Protein AF-A0AA38M694-F1 (afdb_monomer_lite)

Secondary structure (DSSP, 8-state):
------------------------------SS-TT---HHHHHHHHHHHHHHHS--EEEE-SS-TT-EEEE-TT-HHHHHHHHHHHHT-SSTTSPPHHHHHHHHTTT--HHHHHHHHHHHHHHHHHHHHTSHHHHHHHHHHHHHHHH-

Organism: NCBI:txid2755281

Structure (mmCIF, N/CA/C/O backbone):
data_AF-A0AA38M694-F1
#
_entry.id   AF-A0AA38M694-F1
#
loop_
_atom_site.group_PDB
_atom_site.id
_atom_site.type_symbol
_atom_site.label_atom_id
_atom_site.label_alt_id
_atom_site.label_comp_id
_atom_site.label_asym_id
_atom_site.label_entity_id
_atom_site.label_seq_id
_atom_site.pdbx_PDB_ins_code
_atom_site.Cartn_x
_atom_site.Cartn_y
_atom_site.Cartn_z
_atom_site.occupancy
_atom_site.B_iso_or_equiv
_atom_site.auth_seq_id
_atom_site.auth_comp_id
_atom_site.auth_asym_id
_atom_site.auth_atom_id
_atom_site.pdbx_PDB_model_num
ATOM 1 N N . MET A 1 1 ? -21.369 65.130 -43.248 1.00 41.84 1 MET A N 1
ATOM 2 C CA . MET A 1 1 ? -20.571 64.195 -42.427 1.00 41.84 1 MET A CA 1
ATOM 3 C C . MET A 1 1 ? -21.330 62.884 -42.372 1.00 41.84 1 MET A C 1
ATOM 5 O O . MET A 1 1 ? -22.311 62.779 -41.653 1.00 41.84 1 MET A O 1
ATOM 9 N N . GLN A 1 2 ? -20.953 61.959 -43.249 1.00 38.00 2 GLN A N 1
ATOM 10 C CA . GLN A 1 2 ? -21.611 60.676 -43.481 1.00 38.00 2 GLN A CA 1
ATOM 11 C C . GLN A 1 2 ? -20.499 59.631 -43.529 1.00 38.00 2 GLN A C 1
ATOM 13 O O . GLN A 1 2 ? -19.560 59.759 -44.312 1.00 38.00 2 GLN A O 1
ATOM 18 N N . ASN A 1 3 ? -20.589 58.663 -42.622 1.00 41.62 3 ASN A N 1
ATOM 19 C CA . ASN A 1 3 ? -19.701 57.517 -42.508 1.00 41.62 3 ASN A CA 1
ATOM 20 C C . ASN A 1 3 ? -19.858 56.608 -43.724 1.00 41.62 3 ASN A C 1
ATOM 22 O O . ASN A 1 3 ? -20.967 56.151 -43.962 1.00 41.62 3 ASN A O 1
ATOM 26 N N . PHE A 1 4 ? -18.762 56.266 -44.397 1.00 40.56 4 PHE A N 1
ATOM 27 C CA . PHE A 1 4 ? -18.625 54.986 -45.094 1.00 40.56 4 PHE A CA 1
ATOM 28 C C . PHE A 1 4 ? -17.153 54.572 -45.045 1.00 40.56 4 PHE A C 1
ATOM 30 O O . PHE A 1 4 ? -16.336 54.966 -45.873 1.00 40.56 4 PHE A O 1
ATOM 37 N N . TYR A 1 5 ? -16.817 53.812 -44.004 1.00 44.16 5 TYR A N 1
ATOM 38 C CA . TYR A 1 5 ? -15.544 53.121 -43.895 1.00 44.16 5 TYR A CA 1
ATOM 39 C C . TYR A 1 5 ? -15.524 51.974 -44.908 1.00 44.16 5 TYR A C 1
ATOM 41 O O . TYR A 1 5 ? -16.243 50.987 -44.768 1.00 44.16 5 TYR A O 1
ATOM 49 N N . LEU A 1 6 ? -14.679 52.125 -45.926 1.00 45.94 6 LEU A N 1
ATOM 50 C CA . LEU A 1 6 ? -14.097 51.015 -46.665 1.00 45.94 6 LEU A CA 1
ATOM 51 C C . LEU A 1 6 ? -13.165 50.260 -45.714 1.00 45.94 6 LEU A C 1
ATOM 53 O O . LEU A 1 6 ? -12.100 50.770 -45.378 1.00 45.94 6 LEU A O 1
ATOM 57 N N . VAL A 1 7 ? -13.527 49.040 -45.329 1.00 46.62 7 VAL A N 1
ATOM 58 C CA . VAL A 1 7 ? -12.548 48.013 -44.956 1.00 46.62 7 VAL A CA 1
ATOM 59 C C . VAL A 1 7 ?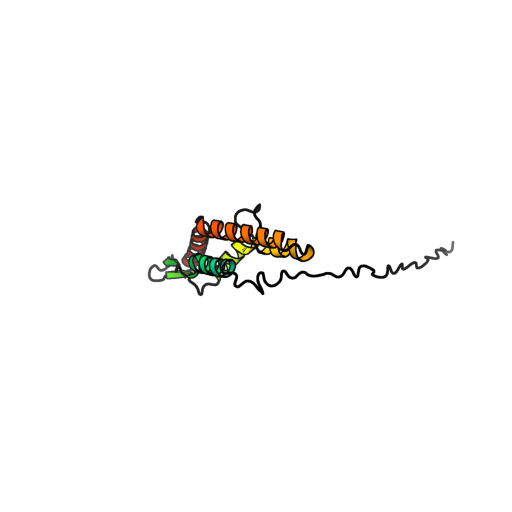 -13.052 46.683 -45.508 1.00 46.62 7 VAL A C 1
ATOM 61 O O . VAL A 1 7 ? -13.862 45.998 -44.889 1.00 46.62 7 VAL A O 1
ATOM 64 N N . SER A 1 8 ? -12.580 46.330 -46.707 1.00 45.19 8 SER A N 1
ATOM 65 C CA . SER A 1 8 ? -12.590 44.947 -47.188 1.00 45.19 8 SER A CA 1
ATOM 66 C C . SER A 1 8 ? -11.688 44.125 -46.275 1.00 45.19 8 SER A C 1
ATOM 68 O O . SER A 1 8 ? -10.468 44.128 -46.436 1.00 45.19 8 SER A O 1
ATOM 70 N N . LEU A 1 9 ? -12.283 43.432 -45.308 1.00 41.06 9 LEU A N 1
ATOM 71 C CA . LEU A 1 9 ? -11.592 42.402 -44.548 1.00 41.06 9 LEU A CA 1
ATOM 72 C C . LEU A 1 9 ? -11.599 41.123 -45.395 1.00 41.06 9 LEU A C 1
ATOM 74 O O . LEU A 1 9 ? -12.611 40.433 -45.506 1.00 41.06 9 LEU A O 1
ATOM 78 N N . PHE A 1 10 ? -10.474 40.848 -46.052 1.00 42.69 10 PHE A N 1
ATOM 79 C CA . PHE A 1 10 ? -10.231 39.583 -46.735 1.00 42.69 10 PHE A CA 1
ATOM 80 C C . PHE A 1 10 ? -10.359 38.428 -45.731 1.00 42.69 10 PHE A C 1
ATOM 82 O O . PHE A 1 10 ? -9.586 38.330 -44.779 1.00 42.69 10 PHE A O 1
ATOM 89 N N . CYS A 1 11 ? -11.329 37.543 -45.965 1.00 41.34 11 CYS A N 1
ATOM 90 C CA . CYS A 1 11 ? -11.387 36.223 -45.349 1.00 41.34 11 CYS A CA 1
ATOM 91 C C . CYS A 1 11 ? -10.198 35.391 -45.842 1.00 41.34 11 CYS A C 1
ATOM 93 O O . CYS A 1 11 ? -10.263 34.778 -46.904 1.00 41.34 11 CYS A O 1
ATOM 95 N N . LEU A 1 12 ? -9.122 35.355 -45.062 1.00 38.47 12 LEU A N 1
ATOM 96 C CA . LEU A 1 12 ? -8.130 34.287 -45.128 1.00 38.47 12 LEU A CA 1
ATOM 97 C C . LEU A 1 12 ? -8.364 33.373 -43.929 1.00 38.47 12 LEU A C 1
ATOM 99 O O . LEU A 1 12 ? -7.678 33.447 -42.914 1.00 38.47 12 LEU A O 1
ATOM 103 N N . ILE A 1 13 ? -9.377 32.516 -44.050 1.00 41.53 13 ILE A N 1
ATOM 104 C CA . ILE A 1 13 ? -9.428 31.296 -43.251 1.00 41.53 13 ILE A CA 1
ATOM 105 C C . ILE A 1 13 ? -8.369 30.383 -43.865 1.00 41.53 13 ILE A C 1
ATOM 107 O O . ILE A 1 13 ? -8.633 29.646 -44.813 1.00 41.53 13 ILE A O 1
ATOM 111 N N . SER A 1 14 ? -7.141 30.480 -43.361 1.00 41.66 14 SER A N 1
ATOM 112 C CA . SER A 1 14 ? -6.154 29.426 -43.552 1.00 41.66 14 SER A CA 1
ATOM 113 C C . SER A 1 14 ? -6.654 28.214 -42.777 1.00 41.66 14 SER A C 1
ATOM 115 O O . SER A 1 14 ? -6.426 28.087 -41.577 1.00 41.66 14 SER A O 1
ATOM 117 N N . VAL A 1 15 ? -7.385 27.338 -43.466 1.00 41.47 15 VAL A N 1
ATOM 118 C CA . VAL A 1 15 ? -7.561 25.956 -43.033 1.00 41.47 15 VAL A CA 1
ATOM 119 C C . VAL A 1 15 ? -6.189 25.314 -43.185 1.00 41.47 15 VAL A C 1
ATOM 121 O O . VAL A 1 15 ? -5.820 24.835 -44.256 1.00 41.47 15 VAL A O 1
ATOM 124 N N . SER A 1 16 ? -5.394 25.382 -42.122 1.00 42.53 16 SER A N 1
ATOM 125 C CA . SER A 1 16 ? -4.236 24.516 -41.964 1.00 42.53 16 SER A CA 1
ATOM 126 C C . SER A 1 16 ? -4.786 23.104 -41.829 1.00 42.53 16 SER A C 1
ATOM 128 O O . SER A 1 16 ? -5.192 22.687 -40.750 1.00 42.53 16 SER A O 1
ATOM 130 N N . PHE A 1 17 ? -4.900 22.427 -42.968 1.00 39.88 17 PHE A N 1
ATOM 131 C CA . PHE A 1 17 ? -5.290 21.034 -43.056 1.00 39.88 17 PHE A CA 1
ATOM 132 C C . PHE A 1 17 ? -4.326 20.210 -42.198 1.00 39.88 17 PHE A C 1
ATOM 134 O O . PHE A 1 17 ? -3.108 20.263 -42.392 1.00 39.88 17 PHE A O 1
ATOM 141 N N . ASP A 1 18 ? -4.904 19.494 -41.237 1.00 46.69 18 ASP A N 1
ATOM 142 C CA . ASP A 1 18 ? -4.275 18.502 -40.379 1.00 46.69 18 ASP A CA 1
ATOM 143 C C . ASP A 1 18 ? -3.338 17.581 -41.170 1.00 46.69 18 ASP A C 1
ATOM 145 O O . ASP A 1 18 ? -3.758 16.683 -41.897 1.00 46.69 18 ASP A O 1
ATOM 149 N N . LEU A 1 19 ? -2.036 17.793 -40.994 1.00 42.31 19 LEU A N 1
ATOM 150 C CA . LEU A 1 19 ? -0.980 16.860 -41.384 1.00 42.31 19 LEU A CA 1
ATOM 151 C C . LEU A 1 19 ? -0.079 16.572 -40.184 1.00 42.31 19 LEU A C 1
ATOM 153 O O . LEU A 1 19 ? 1.146 16.647 -40.250 1.00 42.31 19 LEU A O 1
ATOM 157 N N . ARG A 1 20 ? -0.702 16.201 -39.066 1.00 43.53 20 ARG A N 1
ATOM 158 C CA . ARG A 1 20 ? -0.064 15.319 -38.087 1.00 43.53 20 ARG A CA 1
ATOM 159 C C . ARG A 1 20 ? -0.951 14.113 -37.821 1.00 43.53 20 ARG A C 1
ATOM 161 O O . ARG A 1 20 ? -1.216 13.750 -36.687 1.00 43.53 20 ARG A O 1
ATOM 168 N N . GLY A 1 21 ? -1.271 13.413 -38.907 1.00 38.88 21 GLY A N 1
ATOM 169 C CA . GLY A 1 21 ? -1.236 11.953 -38.901 1.00 38.88 21 GLY A CA 1
ATOM 170 C C . GLY A 1 21 ? 0.200 11.464 -38.683 1.00 38.88 21 GLY A C 1
ATOM 171 O O . GLY A 1 21 ? 0.773 10.797 -39.538 1.00 38.88 21 GLY A O 1
ATOM 172 N N . VAL A 1 22 ? 0.811 11.840 -37.557 1.00 41.09 22 VAL A N 1
ATOM 173 C CA . VAL A 1 22 ? 1.850 11.005 -36.971 1.00 41.09 22 VAL A CA 1
ATOM 174 C C . VAL A 1 22 ? 1.041 9.897 -36.341 1.00 41.09 22 VAL A C 1
ATOM 176 O O . VAL A 1 22 ? 0.233 10.168 -35.457 1.00 41.09 22 VAL A O 1
ATOM 179 N N . PHE A 1 23 ? 1.175 8.687 -36.875 1.00 45.06 23 PHE A N 1
ATOM 180 C CA . PHE A 1 23 ? 0.755 7.481 -36.187 1.00 45.06 23 PHE A CA 1
ATOM 181 C C . PHE A 1 23 ? 1.143 7.647 -34.716 1.00 45.06 23 PHE A C 1
ATOM 183 O O . PHE A 1 23 ? 2.326 7.578 -34.384 1.00 45.06 23 PHE A O 1
ATOM 190 N N . SER A 1 24 ? 0.166 7.919 -33.850 1.00 42.88 24 SER A N 1
ATOM 1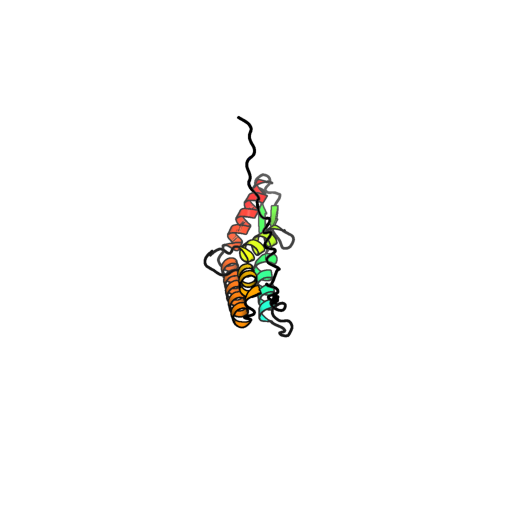91 C CA . SER A 1 24 ? 0.300 7.613 -32.438 1.00 42.88 24 SER 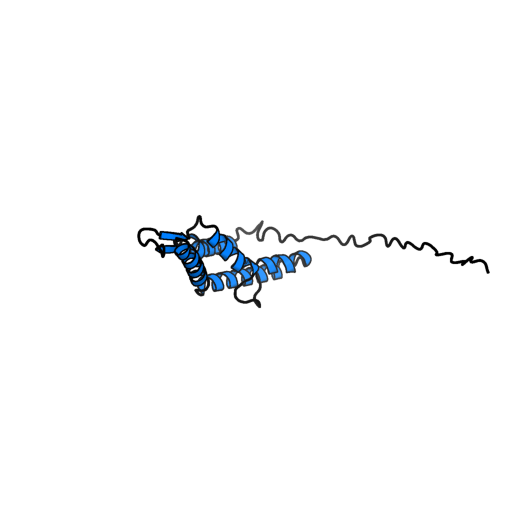A CA 1
ATOM 192 C C . SER A 1 24 ? 0.361 6.098 -32.436 1.00 42.88 24 SER A C 1
ATOM 194 O O . SER A 1 24 ? -0.650 5.402 -32.435 1.00 42.88 24 SER A O 1
ATOM 196 N N . ARG A 1 25 ? 1.573 5.575 -32.619 1.00 46.47 25 ARG A N 1
ATOM 197 C CA . ARG A 1 25 ? 1.896 4.234 -32.189 1.00 46.47 25 ARG A CA 1
ATOM 198 C C . ARG A 1 25 ? 1.772 4.358 -30.676 1.00 46.47 25 ARG A C 1
ATOM 200 O O . ARG A 1 25 ? 2.729 4.761 -30.029 1.00 46.47 25 ARG A O 1
ATOM 207 N N . SER A 1 26 ? 0.562 4.170 -30.141 1.00 46.09 26 SER A N 1
ATOM 208 C CA . SER A 1 26 ? 0.455 3.835 -28.735 1.00 46.09 26 SER A CA 1
ATOM 209 C C . SER A 1 26 ? 1.122 2.481 -28.654 1.00 46.09 26 SER A C 1
ATOM 211 O O . SER A 1 26 ? 0.599 1.465 -29.109 1.00 46.09 26 SER A O 1
ATOM 213 N N . CYS A 1 27 ? 2.359 2.505 -28.190 1.00 54.53 27 CYS A N 1
ATOM 214 C CA . CYS A 1 27 ? 2.905 1.342 -27.550 1.00 54.53 27 CYS A CA 1
ATOM 215 C C . CYS A 1 27 ? 2.172 1.340 -26.218 1.00 54.53 27 CYS A C 1
ATOM 217 O O . CYS A 1 27 ? 2.637 1.931 -25.248 1.00 54.53 27 CYS A O 1
ATOM 219 N N . ASP A 1 28 ? 0.946 0.799 -26.213 1.00 51.81 28 ASP A N 1
ATOM 220 C CA . ASP A 1 28 ? 0.453 0.245 -24.964 1.00 51.81 28 ASP A CA 1
ATOM 221 C C . ASP A 1 28 ? 1.573 -0.713 -24.575 1.00 51.81 28 ASP A C 1
ATOM 223 O O . ASP A 1 28 ? 1.923 -1.551 -25.409 1.00 51.81 28 ASP A O 1
ATOM 227 N N . PRO A 1 29 ? 2.283 -0.475 -23.461 1.00 50.94 29 PRO A N 1
ATOM 228 C CA . PRO A 1 29 ? 3.304 -1.417 -23.055 1.00 50.94 29 PRO A CA 1
ATOM 229 C C . PRO A 1 29 ? 2.585 -2.755 -22.973 1.00 50.94 29 PRO A C 1
ATOM 231 O O . PRO A 1 29 ? 1.676 -2.877 -22.152 1.00 50.94 29 PRO A O 1
ATOM 234 N N . ASP A 1 30 ? 2.890 -3.656 -23.917 1.00 50.72 30 ASP A N 1
ATOM 235 C CA . ASP A 1 30 ? 2.228 -4.950 -24.052 1.00 50.72 30 ASP A CA 1
ATOM 236 C C . ASP A 1 30 ? 2.176 -5.535 -22.652 1.00 50.72 30 ASP A C 1
ATOM 238 O O . ASP A 1 30 ? 3.243 -5.740 -22.084 1.00 50.72 30 ASP A O 1
ATOM 242 N N . ASP A 1 31 ? 0.964 -5.655 -22.099 1.00 48.12 31 ASP A N 1
ATOM 243 C CA . ASP A 1 31 ? 0.620 -5.974 -20.708 1.00 48.12 31 ASP A CA 1
ATOM 244 C C . ASP A 1 31 ? 1.757 -6.736 -20.012 1.00 48.12 31 ASP A C 1
ATOM 246 O O . ASP A 1 31 ? 1.804 -7.946 -20.179 1.00 48.12 31 ASP A O 1
ATOM 250 N N . GLU A 1 32 ? 2.691 -6.009 -19.358 1.00 47.97 32 GLU A N 1
ATOM 251 C CA . GLU A 1 32 ? 4.186 -6.106 -19.382 1.00 47.97 32 GLU A CA 1
ATOM 252 C C . GLU A 1 32 ? 4.948 -7.381 -19.851 1.00 47.97 32 GLU A C 1
ATOM 254 O O . GLU A 1 32 ? 6.173 -7.338 -19.966 1.00 47.97 32 GLU A O 1
ATOM 259 N N . PHE A 1 33 ? 4.319 -8.522 -20.111 1.00 53.12 33 PHE A N 1
ATOM 260 C CA . PHE A 1 33 ? 4.902 -9.848 -20.190 1.00 53.12 33 PHE A CA 1
ATOM 261 C C . PHE A 1 33 ? 4.027 -10.858 -20.970 1.00 53.12 33 PHE A C 1
ATOM 263 O O . PHE A 1 33 ? 4.013 -12.028 -20.609 1.00 53.12 33 PHE A O 1
ATOM 270 N N . GLU A 1 34 ? 3.325 -10.490 -22.052 1.00 45.81 34 GLU A N 1
ATOM 271 C CA . GLU A 1 34 ? 2.449 -11.427 -22.811 1.00 45.81 34 GLU A CA 1
ATOM 272 C C . GLU A 1 34 ? 3.118 -12.778 -23.186 1.00 45.81 34 GLU A C 1
ATOM 274 O O . GLU A 1 34 ? 2.443 -13.795 -23.349 1.00 45.81 34 GLU A O 1
ATOM 279 N N . ASN A 1 35 ? 4.456 -12.809 -23.275 1.00 46.31 35 ASN A N 1
ATOM 280 C CA . ASN A 1 35 ? 5.262 -14.006 -23.547 1.00 46.31 35 ASN A CA 1
ATOM 281 C C . ASN A 1 35 ? 6.225 -14.414 -22.415 1.00 46.31 35 ASN A C 1
ATOM 283 O O . ASN A 1 35 ? 6.923 -15.422 -22.536 1.00 46.31 35 ASN A O 1
ATOM 287 N N . GLU A 1 36 ? 6.278 -13.658 -21.322 1.00 44.69 36 GLU A N 1
ATOM 288 C CA . GLU A 1 36 ? 6.985 -14.053 -20.111 1.00 44.69 36 GLU A CA 1
ATOM 289 C C . GLU A 1 36 ? 5.912 -14.523 -19.127 1.00 44.69 36 GLU A C 1
ATOM 291 O O . GLU A 1 36 ? 5.152 -13.733 -18.584 1.00 44.69 36 GLU A O 1
ATOM 296 N N . THR A 1 37 ? 5.861 -15.821 -18.821 1.00 48.28 37 THR A N 1
ATOM 297 C CA . THR A 1 37 ? 5.452 -16.205 -17.465 1.00 48.28 37 THR A CA 1
ATOM 298 C C . THR A 1 37 ? 6.416 -15.454 -16.555 1.00 48.28 37 THR A C 1
ATOM 300 O O . THR A 1 37 ? 7.545 -15.911 -16.414 1.00 48.28 37 THR A O 1
ATOM 303 N N . SER A 1 38 ? 6.072 -14.248 -16.104 1.00 54.19 38 SER A N 1
ATOM 304 C CA . SER A 1 38 ? 6.969 -13.360 -15.373 1.00 54.19 38 SER A CA 1
ATOM 305 C C . SER A 1 38 ? 6.760 -13.651 -13.896 1.00 54.19 38 SER A C 1
ATOM 307 O O . SER A 1 38 ? 5.927 -13.004 -13.256 1.00 54.19 38 SER A O 1
ATOM 309 N N . PRO A 1 39 ? 7.496 -14.621 -13.311 1.00 67.50 39 PRO A N 1
ATOM 310 C CA . PRO A 1 39 ? 7.426 -14.870 -11.881 1.00 67.50 39 PRO A CA 1
ATOM 311 C C . PRO A 1 39 ? 7.761 -13.609 -11.086 1.00 67.50 39 PRO A C 1
ATOM 313 O O . PRO A 1 39 ? 7.418 -13.543 -9.919 1.00 67.50 39 PRO A O 1
ATOM 316 N N . GLU A 1 40 ? 8.415 -12.607 -11.681 1.00 71.69 40 GLU A N 1
ATOM 317 C CA . GLU A 1 40 ? 8.753 -11.363 -10.998 1.00 71.69 40 GLU A CA 1
ATOM 318 C C . GLU A 1 40 ? 7.541 -10.463 -10.736 1.00 71.69 40 GLU A C 1
ATOM 320 O O . GLU A 1 40 ? 7.482 -9.841 -9.675 1.00 71.69 40 GLU A O 1
ATOM 325 N N . TRP A 1 41 ? 6.598 -10.339 -11.678 1.00 76.31 41 TRP A N 1
ATOM 326 C CA . TRP A 1 41 ? 5.390 -9.537 -11.447 1.00 76.31 41 TRP A CA 1
ATOM 327 C C . TRP A 1 41 ? 4.436 -10.249 -10.496 1.00 76.31 41 TRP A C 1
ATOM 329 O O . TRP A 1 41 ? 4.015 -9.654 -9.504 1.00 76.31 41 TRP A O 1
ATOM 339 N N . ASP A 1 42 ? 4.183 -11.535 -10.738 1.00 79.31 42 ASP A N 1
ATOM 340 C CA . ASP A 1 42 ? 3.325 -12.343 -9.874 1.00 79.31 42 ASP A CA 1
ATOM 341 C C . ASP A 1 42 ? 3.898 -12.418 -8.453 1.00 79.31 42 ASP A C 1
ATOM 343 O O . ASP A 1 42 ? 3.204 -12.096 -7.493 1.00 79.31 42 ASP A O 1
ATOM 347 N N . SER A 1 43 ? 5.201 -12.696 -8.299 1.00 84.44 43 SER A N 1
ATOM 348 C CA . SER A 1 43 ? 5.855 -12.711 -6.982 1.00 84.44 43 SER A CA 1
ATOM 349 C C . SER A 1 43 ? 5.816 -11.349 -6.295 1.00 84.44 43 SER A C 1
ATOM 351 O O . SER A 1 43 ? 5.652 -11.287 -5.075 1.00 84.44 43 SER A O 1
ATOM 353 N N . PHE A 1 44 ? 5.944 -10.251 -7.045 1.00 86.81 44 PHE A N 1
ATOM 354 C CA . PHE A 1 44 ? 5.773 -8.912 -6.491 1.00 86.81 44 PHE A CA 1
ATOM 355 C C . PHE A 1 44 ? 4.339 -8.698 -5.991 1.00 86.81 44 PHE A C 1
ATOM 357 O O . PHE A 1 44 ? 4.155 -8.251 -4.859 1.00 86.81 44 PHE A O 1
ATOM 364 N N . MET A 1 45 ? 3.329 -9.038 -6.794 1.00 85.88 45 MET A N 1
ATOM 365 C CA . MET A 1 45 ? 1.922 -8.878 -6.423 1.00 85.88 45 MET A CA 1
ATOM 366 C C . MET A 1 45 ? 1.538 -9.756 -5.234 1.00 85.88 45 MET A C 1
ATOM 368 O O . MET A 1 45 ? 0.830 -9.274 -4.345 1.00 85.88 45 MET A O 1
ATOM 372 N N . ASP A 1 46 ? 2.052 -10.983 -5.171 1.00 89.12 46 ASP A N 1
ATOM 373 C CA . ASP A 1 46 ? 1.901 -11.889 -4.035 1.00 89.12 46 ASP A CA 1
ATOM 374 C C . ASP A 1 46 ? 2.536 -11.294 -2.776 1.00 89.12 46 ASP A C 1
ATOM 376 O O . ASP A 1 46 ? 1.873 -11.184 -1.746 1.00 89.12 46 ASP A O 1
ATOM 380 N N . THR A 1 47 ? 3.780 -10.812 -2.873 1.00 91.06 47 THR A N 1
ATOM 381 C CA . THR A 1 47 ? 4.499 -10.197 -1.744 1.00 91.06 47 THR A CA 1
ATOM 382 C C . THR A 1 47 ? 3.767 -8.962 -1.227 1.00 91.06 47 THR A C 1
ATOM 384 O O . THR A 1 47 ? 3.556 -8.814 -0.025 1.00 91.06 47 THR A O 1
ATOM 387 N N . VAL A 1 48 ? 3.339 -8.063 -2.119 1.00 90.69 48 VAL A N 1
ATOM 388 C CA . VAL A 1 48 ? 2.568 -6.879 -1.720 1.00 90.69 48 VAL A CA 1
ATOM 389 C C . VAL A 1 48 ? 1.263 -7.302 -1.059 1.00 90.69 48 VAL A C 1
ATOM 391 O O . VAL A 1 48 ? 0.902 -6.737 -0.029 1.00 90.69 48 VAL A O 1
ATOM 394 N N . THR A 1 49 ? 0.562 -8.294 -1.608 1.00 91.69 49 THR A N 1
ATOM 395 C CA . THR A 1 49 ? -0.697 -8.790 -1.038 1.00 91.69 49 THR A CA 1
ATOM 396 C C . THR A 1 49 ? -0.484 -9.370 0.356 1.00 91.69 49 THR A C 1
ATOM 398 O O . THR A 1 49 ? -1.241 -9.049 1.273 1.00 91.69 49 THR A O 1
ATOM 401 N N . GLU A 1 50 ? 0.581 -10.147 0.547 1.00 92.50 50 GLU A N 1
ATOM 402 C CA . GLU A 1 50 ? 0.953 -10.702 1.844 1.00 92.50 50 GLU A CA 1
ATOM 403 C C . GLU A 1 50 ? 1.228 -9.608 2.880 1.00 92.50 50 GLU A C 1
ATOM 405 O O . GLU A 1 50 ? 0.715 -9.670 3.997 1.00 92.50 50 GLU A O 1
ATOM 410 N N . LEU A 1 51 ? 1.977 -8.574 2.499 1.00 91.56 51 LEU A N 1
ATOM 411 C CA . LEU A 1 51 ? 2.339 -7.482 3.401 1.00 91.56 51 LEU A CA 1
ATOM 412 C C . LEU A 1 51 ? 1.165 -6.555 3.743 1.00 91.56 51 LEU A C 1
ATOM 414 O O . LEU A 1 51 ? 1.180 -5.928 4.800 1.00 91.56 51 LEU A O 1
ATOM 418 N N . THR A 1 52 ? 0.161 -6.452 2.867 1.00 92.25 52 THR A N 1
ATOM 419 C CA . THR A 1 52 ? -0.891 -5.427 2.978 1.00 92.25 52 THR A CA 1
ATOM 420 C C . THR A 1 52 ? -2.261 -5.974 3.378 1.00 92.25 52 THR A C 1
ATOM 422 O O . THR A 1 52 ? -2.933 -5.343 4.190 1.00 92.25 52 THR A O 1
ATOM 425 N N . PHE A 1 53 ? -2.680 -7.142 2.875 1.00 92.69 53 PHE A N 1
ATOM 426 C CA . PHE A 1 53 ? -4.046 -7.664 3.062 1.00 92.69 53 PHE A CA 1
ATOM 427 C C . PHE A 1 53 ? -4.151 -8.846 4.031 1.00 92.69 53 PHE A C 1
ATOM 429 O O . PHE A 1 53 ? -5.226 -9.073 4.590 1.00 92.69 53 PHE A O 1
ATOM 436 N N . ASN A 1 54 ? -3.069 -9.593 4.275 1.00 91.12 54 ASN A N 1
ATOM 437 C CA . ASN A 1 54 ? -3.136 -10.789 5.129 1.00 91.12 54 ASN A CA 1
ATOM 438 C C . ASN A 1 54 ? -3.190 -10.473 6.632 1.00 91.12 54 ASN A C 1
ATOM 440 O O . ASN A 1 54 ? -3.503 -11.351 7.440 1.00 91.12 54 ASN A O 1
ATOM 444 N N . LYS A 1 55 ? -2.897 -9.231 7.026 1.00 90.69 55 LYS A N 1
ATOM 445 C CA . LYS A 1 55 ? -2.946 -8.781 8.418 1.00 90.69 55 LYS A CA 1
ATOM 446 C C . LYS A 1 55 ? -4.331 -8.223 8.745 1.00 90.69 55 LYS A C 1
ATOM 448 O O . LYS A 1 55 ? -4.897 -7.430 7.998 1.00 90.69 55 LYS A O 1
ATOM 453 N N . VAL A 1 56 ? -4.869 -8.632 9.892 1.00 94.31 56 VAL A N 1
ATOM 454 C CA . VAL A 1 56 ? -6.060 -8.015 10.488 1.00 94.31 56 VAL A CA 1
ATOM 455 C C . VAL A 1 56 ? -5.592 -7.025 11.539 1.00 94.31 56 VAL A C 1
ATOM 457 O O . VAL A 1 56 ? -4.878 -7.394 12.473 1.00 94.31 56 VAL A O 1
ATOM 460 N N . TYR A 1 57 ? -6.005 -5.776 11.383 1.00 95.06 57 TYR A N 1
ATOM 461 C CA . TYR A 1 57 ? -5.718 -4.711 12.324 1.00 95.06 57 TYR A CA 1
ATOM 462 C C . TYR A 1 57 ? -6.969 -4.404 13.132 1.00 95.06 57 TYR A C 1
ATOM 464 O O . TYR A 1 57 ? -8.042 -4.244 12.556 1.00 95.06 57 TYR A O 1
ATOM 472 N N . GLU A 1 58 ? -6.845 -4.314 14.454 1.00 95.88 58 GLU A N 1
ATOM 473 C CA . GLU A 1 58 ? -7.976 -4.074 15.349 1.00 95.88 58 GLU A CA 1
ATOM 474 C C . GLU A 1 58 ? -7.654 -2.985 16.364 1.00 95.88 58 GLU A C 1
ATOM 476 O O . GLU A 1 58 ? -6.553 -2.943 16.913 1.00 95.88 58 GLU A O 1
ATOM 481 N N . LYS A 1 59 ? -8.659 -2.170 16.693 1.00 95.31 59 LYS A N 1
ATOM 482 C CA . LYS A 1 59 ? -8.579 -1.188 17.776 1.00 95.31 59 LYS A CA 1
ATOM 483 C C . LYS A 1 59 ? -9.911 -1.133 18.534 1.00 95.31 59 LYS A C 1
ATOM 485 O O . LYS A 1 59 ? -10.967 -1.218 17.902 1.00 95.31 59 LYS A O 1
ATOM 490 N N . PRO A 1 60 ? -9.912 -1.056 19.878 1.00 95.44 60 PRO A N 1
ATOM 491 C CA . PRO A 1 60 ? -11.147 -0.874 20.633 1.00 95.44 60 PRO A CA 1
ATOM 492 C C . PRO A 1 60 ? -11.769 0.491 20.330 1.00 95.44 60 PRO A C 1
ATOM 494 O O . PRO A 1 60 ? -11.054 1.473 20.138 1.00 95.44 60 PRO A O 1
ATOM 497 N N . CYS A 1 61 ? -13.097 0.545 20.332 1.00 95.38 61 CYS A N 1
ATOM 498 C CA . CYS A 1 61 ? -13.842 1.793 20.213 1.00 95.38 61 CYS A CA 1
ATOM 499 C C . CYS A 1 61 ? -13.597 2.698 21.421 1.00 95.38 61 CYS A C 1
ATOM 501 O O . CYS A 1 61 ? -13.545 2.223 22.561 1.00 95.38 61 CYS A O 1
ATOM 503 N N . GLN A 1 62 ? -13.467 4.004 21.186 1.00 92.88 62 GLN A N 1
ATOM 504 C CA . GLN A 1 62 ? -13.111 4.951 22.239 1.00 92.88 62 GLN A CA 1
ATOM 505 C C . GLN A 1 62 ? -14.250 5.121 23.248 1.00 92.88 62 GLN A C 1
ATOM 507 O O . GLN A 1 62 ? -13.995 5.207 24.452 1.00 92.88 62 GLN A O 1
ATOM 512 N N . ASN A 1 63 ? -15.502 5.118 22.780 1.00 89.81 63 ASN A N 1
ATOM 513 C CA . ASN A 1 63 ? -16.669 5.301 23.643 1.00 89.81 63 ASN A CA 1
ATOM 514 C C . ASN A 1 63 ? -17.267 3.977 24.150 1.00 89.81 63 ASN A C 1
ATOM 516 O O . ASN A 1 63 ? -18.115 3.987 25.047 1.00 89.81 63 ASN A O 1
ATOM 520 N N . ASN A 1 64 ? -16.821 2.830 23.624 1.00 88.69 64 ASN A N 1
ATOM 521 C CA . ASN A 1 64 ? -17.291 1.511 24.045 1.00 88.69 64 ASN A CA 1
ATOM 522 C C . ASN A 1 64 ? -16.217 0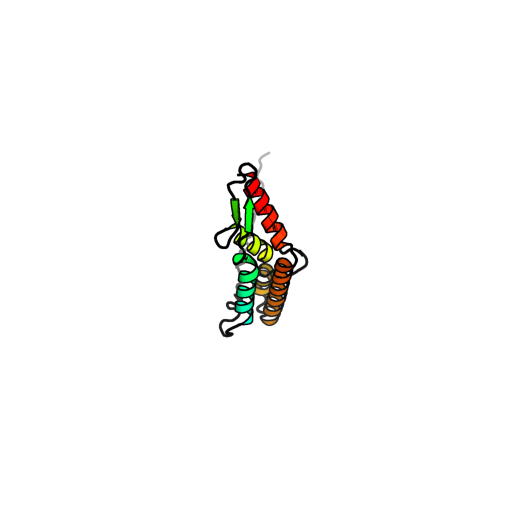.421 23.898 1.00 88.69 64 ASN A C 1
ATOM 524 O O . ASN A 1 64 ? -16.112 -0.242 22.871 1.00 88.69 64 ASN A O 1
ATOM 528 N N . VAL A 1 65 ? -15.490 0.140 24.981 1.00 83.44 65 VAL A N 1
ATOM 529 C CA . VAL A 1 65 ? -14.398 -0.857 25.007 1.00 83.44 65 VAL A CA 1
ATOM 530 C C . VAL A 1 65 ? -14.870 -2.292 24.690 1.00 83.44 65 VAL A C 1
ATOM 532 O O . VAL A 1 65 ? -14.059 -3.151 24.353 1.00 83.44 65 VAL A O 1
ATOM 535 N N . GLY A 1 66 ? -16.177 -2.574 24.769 1.00 88.62 66 GLY A N 1
ATOM 536 C CA . GLY A 1 66 ? -16.755 -3.863 24.366 1.00 88.62 66 GLY A CA 1
ATOM 537 C C . GLY A 1 66 ? -16.884 -4.048 22.849 1.00 88.62 66 GLY A C 1
ATOM 538 O O . GLY A 1 66 ? -17.185 -5.152 22.397 1.00 88.62 66 GLY A O 1
ATOM 539 N N . GLN A 1 67 ? -16.668 -2.988 22.068 1.00 93.00 67 GLN A N 1
ATOM 540 C CA . GLN A 1 67 ? -16.693 -2.992 20.610 1.00 93.00 67 GLN A CA 1
ATOM 541 C C . GLN A 1 67 ? -15.295 -2.720 20.049 1.00 93.00 67 GLN A C 1
ATOM 543 O O . GLN A 1 67 ? -14.464 -2.053 20.669 1.00 93.00 67 GLN A O 1
ATOM 548 N N . LYS A 1 68 ? -15.034 -3.258 18.859 1.00 94.88 68 LYS A N 1
ATOM 549 C CA . LYS A 1 68 ? -13.783 -3.068 18.131 1.00 94.88 68 LYS A CA 1
ATOM 550 C C . LYS A 1 68 ? -14.080 -2.656 16.703 1.00 94.88 68 LYS A C 1
ATOM 552 O O . LYS A 1 68 ? -15.013 -3.174 16.090 1.00 94.88 68 LYS A O 1
ATOM 557 N N . VAL A 1 69 ? -13.236 -1.784 16.179 1.00 95.25 69 VAL A N 1
ATOM 558 C CA . VAL A 1 69 ? -13.109 -1.551 14.744 1.00 95.25 69 VAL A CA 1
ATOM 559 C C . VAL A 1 69 ? -11.979 -2.412 14.211 1.00 95.25 69 VAL A C 1
ATOM 561 O O . VAL A 1 69 ? -11.011 -2.693 14.924 1.00 95.25 69 VAL A O 1
ATOM 564 N N . ALA A 1 70 ? -12.120 -2.846 12.964 1.00 95.44 70 ALA A N 1
ATOM 565 C CA . ALA A 1 70 ? -11.109 -3.640 12.298 1.00 95.44 70 ALA A CA 1
ATOM 566 C C . ALA A 1 70 ? -10.913 -3.174 10.857 1.00 95.44 70 ALA A C 1
ATOM 568 O O . ALA A 1 70 ? -11.876 -2.857 10.161 1.00 95.44 70 ALA A O 1
ATOM 569 N N . ILE A 1 71 ? -9.660 -3.187 10.417 1.00 96.81 71 ILE A N 1
ATOM 570 C CA . ILE A 1 71 ? -9.265 -3.062 9.017 1.00 96.81 71 ILE A CA 1
ATOM 571 C C . ILE A 1 71 ? -8.663 -4.413 8.623 1.00 96.81 71 ILE A C 1
ATOM 573 O O . ILE A 1 71 ? -7.737 -4.906 9.262 1.00 96.81 71 ILE A O 1
ATOM 577 N N . ASN A 1 72 ? -9.233 -5.049 7.606 1.00 95.19 72 ASN A N 1
ATOM 578 C CA . ASN A 1 72 ? -8.823 -6.363 7.111 1.00 95.19 72 ASN A CA 1
ATOM 579 C C . ASN A 1 72 ? -8.957 -6.408 5.585 1.00 95.19 72 ASN A C 1
ATOM 581 O O . ASN A 1 72 ? -9.310 -5.400 4.977 1.00 95.19 72 ASN A O 1
ATOM 585 N N . ALA A 1 73 ? -8.745 -7.578 4.979 1.00 93.50 73 ALA A N 1
ATOM 586 C CA . ALA A 1 73 ? -8.770 -7.758 3.528 1.00 93.50 73 ALA A CA 1
ATOM 587 C C . ALA A 1 73 ? -10.042 -7.255 2.807 1.00 93.50 73 ALA A C 1
ATOM 589 O O . ALA A 1 73 ? -9.997 -6.984 1.612 1.00 93.50 73 ALA A O 1
ATOM 590 N N . SER A 1 74 ? -11.169 -7.134 3.517 1.00 92.06 74 SER A N 1
ATOM 591 C CA . SER A 1 74 ? -12.431 -6.606 2.976 1.00 92.06 74 SER A CA 1
ATOM 592 C C . SER A 1 74 ? -12.593 -5.086 3.106 1.00 92.06 74 SER A C 1
ATOM 594 O O . SER A 1 74 ? -13.609 -4.550 2.676 1.00 92.06 74 SER A O 1
ATOM 596 N N . SER A 1 75 ? -11.631 -4.392 3.719 1.00 94.31 75 SER A N 1
ATOM 597 C CA . SER A 1 75 ? -11.675 -2.946 3.927 1.00 94.31 75 SER A CA 1
ATOM 598 C C . SER A 1 75 ? -11.121 -2.194 2.721 1.00 94.31 75 SER A C 1
ATOM 600 O O . SER A 1 75 ? -9.959 -2.380 2.352 1.00 94.31 75 SER A O 1
ATOM 602 N N . ASP A 1 76 ? -11.918 -1.271 2.181 1.00 94.56 76 ASP A N 1
ATOM 603 C CA . ASP A 1 76 ? -11.509 -0.378 1.088 1.00 94.56 76 ASP A CA 1
ATOM 604 C C . ASP A 1 76 ? -10.294 0.488 1.468 1.00 94.56 76 ASP A C 1
ATOM 606 O O . ASP A 1 76 ? -9.484 0.827 0.612 1.00 94.56 76 ASP A O 1
ATOM 610 N N . ILE A 1 77 ? -10.084 0.747 2.765 1.00 95.00 77 ILE A N 1
ATOM 611 C CA . ILE A 1 77 ? -8.937 1.521 3.269 1.00 95.00 77 ILE A CA 1
ATOM 612 C C . ILE A 1 77 ? -7.602 0.891 2.847 1.00 95.00 77 ILE A C 1
ATOM 614 O O . ILE A 1 77 ? -6.659 1.608 2.515 1.00 95.00 77 ILE A O 1
ATOM 618 N N . LEU A 1 78 ? -7.505 -0.445 2.841 1.00 94.75 78 LEU A N 1
ATOM 619 C CA . LEU A 1 78 ? -6.278 -1.127 2.413 1.00 94.75 78 LEU A CA 1
ATOM 620 C C . LEU A 1 78 ? -6.003 -0.893 0.925 1.00 94.75 78 LEU A C 1
ATOM 622 O O . LEU A 1 78 ? -4.854 -0.694 0.529 1.00 94.75 78 LEU A O 1
ATOM 626 N N . TRP A 1 79 ? -7.055 -0.887 0.107 1.00 91.44 79 TRP A N 1
ATOM 627 C CA . TRP A 1 79 ? -6.944 -0.589 -1.315 1.00 91.44 79 TRP A CA 1
ATOM 628 C C . TRP A 1 79 ? -6.544 0.862 -1.549 1.00 91.44 79 TRP A C 1
ATOM 630 O O . TRP A 1 79 ? -5.578 1.097 -2.270 1.00 91.44 79 TRP A O 1
ATOM 640 N N . ASP A 1 80 ? -7.206 1.812 -0.892 1.00 92.25 80 ASP A N 1
ATOM 641 C CA . ASP A 1 80 ? -6.908 3.242 -1.018 1.00 92.25 80 ASP A CA 1
ATOM 642 C C . ASP A 1 80 ? -5.453 3.556 -0.644 1.00 92.25 80 ASP A C 1
ATOM 644 O O . ASP A 1 80 ? -4.749 4.261 -1.371 1.00 92.25 80 ASP A O 1
ATOM 648 N N . LEU A 1 81 ? -4.956 2.976 0.453 1.00 91.81 81 LEU A N 1
ATOM 649 C CA . LEU A 1 81 ? -3.562 3.141 0.864 1.00 91.81 81 LEU A CA 1
ATOM 650 C C . LEU A 1 81 ? -2.589 2.508 -0.133 1.00 91.81 81 LEU A C 1
ATOM 652 O O . LEU A 1 81 ? -1.554 3.103 -0.439 1.00 91.81 81 LEU A O 1
ATOM 656 N N . ARG A 1 82 ? -2.911 1.331 -0.681 1.00 89.31 82 ARG A N 1
ATOM 657 C CA . ARG A 1 82 ? -2.091 0.701 -1.725 1.00 89.31 82 ARG A CA 1
ATOM 658 C C . ARG A 1 82 ? -2.043 1.563 -2.985 1.00 89.31 82 ARG A C 1
ATOM 660 O O . ARG A 1 82 ? -0.966 1.714 -3.560 1.00 89.31 82 ARG A O 1
ATOM 667 N N . PHE A 1 83 ? -3.171 2.148 -3.385 1.00 87.62 83 PHE A N 1
ATOM 668 C CA . PHE A 1 83 ? -3.226 3.083 -4.506 1.00 87.62 83 PHE A CA 1
ATOM 669 C C . PHE A 1 83 ? -2.369 4.319 -4.250 1.00 87.62 83 PHE A C 1
ATOM 671 O O . PHE A 1 83 ? -1.597 4.688 -5.125 1.00 87.62 83 PHE A O 1
ATOM 678 N N . ALA A 1 84 ? -2.409 4.900 -3.050 1.00 86.50 84 ALA A N 1
ATOM 679 C CA . ALA A 1 84 ? -1.558 6.041 -2.713 1.00 86.50 84 ALA A CA 1
ATOM 680 C C . ALA A 1 84 ? -0.055 5.717 -2.843 1.00 86.50 84 ALA A C 1
ATOM 682 O O . ALA A 1 84 ? 0.717 6.527 -3.356 1.00 86.50 84 ALA A O 1
ATOM 683 N N . VAL A 1 85 ? 0.380 4.514 -2.443 1.00 85.69 85 VAL A N 1
ATOM 684 C CA . VAL A 1 85 ? 1.775 4.084 -2.660 1.00 85.69 85 VAL A CA 1
ATOM 685 C C . VAL A 1 85 ? 2.069 3.888 -4.151 1.00 85.69 85 VAL A C 1
ATOM 687 O O . VAL A 1 85 ? 3.154 4.232 -4.612 1.00 85.69 85 VAL A O 1
ATOM 690 N N . TYR A 1 86 ? 1.106 3.369 -4.914 1.00 82.31 86 TYR A N 1
ATOM 691 C CA . TYR A 1 86 ? 1.235 3.156 -6.355 1.00 82.31 86 TYR A CA 1
ATOM 692 C C . TYR A 1 86 ? 1.364 4.461 -7.154 1.00 82.31 86 TYR A C 1
ATOM 694 O O . TYR A 1 86 ? 2.119 4.483 -8.126 1.00 82.31 86 TYR A O 1
ATOM 702 N N . SER A 1 87 ? 0.630 5.515 -6.778 1.00 81.62 87 SER A N 1
ATOM 703 C CA . SER A 1 87 ? 0.513 6.758 -7.554 1.00 81.62 87 SER A CA 1
ATOM 704 C C . SER A 1 87 ? 1.381 7.902 -7.032 1.00 81.62 87 SER A C 1
ATOM 706 O O . SER A 1 87 ? 1.974 8.628 -7.829 1.00 81.62 87 SER A O 1
ATOM 708 N N . GLU A 1 88 ? 1.485 8.069 -5.712 1.00 82.25 88 GLU A N 1
ATOM 709 C CA . GLU A 1 88 ? 2.094 9.258 -5.099 1.00 82.25 88 GLU A CA 1
ATOM 710 C C . GLU A 1 88 ? 3.468 8.980 -4.485 1.00 82.25 88 GLU A C 1
ATOM 712 O O . GLU A 1 88 ? 4.349 9.839 -4.565 1.00 82.25 88 GLU A O 1
ATOM 717 N N . ARG A 1 89 ? 3.649 7.780 -3.913 1.00 78.69 89 ARG A N 1
ATOM 718 C CA . ARG A 1 89 ? 4.827 7.349 -3.139 1.00 78.69 89 ARG A CA 1
ATOM 719 C C . ARG A 1 89 ? 5.207 8.255 -1.959 1.00 78.69 89 ARG A C 1
ATOM 721 O O . ARG A 1 89 ? 4.833 9.420 -1.855 1.00 78.69 89 ARG A O 1
ATOM 728 N N . GLN A 1 90 ? 5.996 7.719 -1.022 1.00 68.88 90 GLN A N 1
ATOM 729 C CA . GLN A 1 90 ? 6.481 8.525 0.108 1.00 68.88 90 GLN A CA 1
ATOM 730 C C . GLN A 1 90 ? 7.558 9.532 -0.333 1.00 68.88 90 GLN A C 1
ATOM 732 O O . GLN A 1 90 ? 7.558 10.689 0.094 1.00 68.88 90 GLN A O 1
ATOM 737 N N . SER A 1 91 ? 8.481 9.093 -1.194 1.00 66.94 91 SER A N 1
ATOM 738 C CA . SER A 1 91 ? 9.534 9.938 -1.760 1.00 66.94 91 SER A CA 1
ATOM 739 C C . SER A 1 91 ? 9.113 10.460 -3.130 1.00 66.94 91 SER A C 1
ATOM 741 O O . SER A 1 91 ? 9.156 9.726 -4.115 1.00 66.94 91 SER A O 1
ATOM 743 N N . LYS A 1 92 ? 8.753 11.748 -3.199 1.00 64.56 92 LYS A N 1
ATOM 744 C CA . LYS A 1 92 ? 8.305 12.426 -4.433 1.00 64.56 92 LYS A CA 1
ATOM 745 C C . LYS A 1 92 ? 9.336 12.431 -5.565 1.00 64.56 92 LYS A C 1
ATOM 747 O O . LYS A 1 92 ? 8.985 12.716 -6.702 1.00 64.56 92 LYS A O 1
ATOM 752 N N . GLU A 1 93 ? 10.604 12.180 -5.250 1.00 64.56 93 GLU A N 1
ATOM 753 C CA . GLU A 1 93 ? 11.687 12.120 -6.237 1.00 64.56 93 GLU A CA 1
ATOM 754 C C . GLU A 1 93 ? 11.820 10.739 -6.885 1.00 64.56 93 GLU A C 1
ATOM 756 O O . GLU A 1 93 ? 12.630 10.561 -7.790 1.00 64.56 93 GLU A O 1
ATOM 761 N N . SER A 1 94 ? 11.062 9.747 -6.416 1.00 70.56 94 SER A N 1
ATOM 762 C CA . SER A 1 94 ? 11.152 8.388 -6.928 1.00 70.56 94 SER A CA 1
ATOM 763 C C . SER A 1 94 ? 10.003 8.058 -7.874 1.00 70.56 94 SER A C 1
ATOM 765 O O . SER A 1 94 ? 8.857 8.429 -7.634 1.00 70.56 94 SER A O 1
ATOM 767 N N . GLU A 1 95 ? 10.320 7.312 -8.928 1.00 83.56 95 GLU A N 1
ATOM 768 C CA . GLU A 1 95 ? 9.358 6.891 -9.945 1.00 83.56 95 GLU A CA 1
ATOM 769 C C . GLU A 1 95 ? 8.259 6.012 -9.326 1.00 83.56 95 GLU A C 1
ATOM 771 O O . GLU A 1 95 ? 8.514 5.160 -8.459 1.00 83.56 95 GLU A O 1
ATOM 776 N N . THR A 1 96 ? 7.025 6.255 -9.763 1.00 86.94 96 THR A N 1
ATOM 777 C CA . THR A 1 96 ? 5.837 5.478 -9.402 1.00 86.94 96 THR A CA 1
ATOM 778 C C . THR A 1 96 ? 5.453 4.571 -10.565 1.00 86.94 96 THR A C 1
ATOM 780 O O . THR A 1 96 ? 5.871 4.805 -11.701 1.00 86.94 96 THR A O 1
ATOM 783 N N . ILE A 1 97 ? 4.665 3.524 -10.310 1.00 84.88 97 ILE A N 1
ATOM 784 C CA . ILE A 1 97 ? 4.237 2.633 -11.398 1.00 84.88 97 ILE A CA 1
ATOM 785 C C . ILE A 1 97 ? 3.391 3.432 -12.402 1.00 84.88 97 ILE A C 1
ATOM 787 O O . ILE A 1 97 ? 3.606 3.335 -13.609 1.00 84.88 97 ILE A O 1
ATOM 791 N N . GLU A 1 98 ? 2.502 4.304 -11.912 1.00 84.69 98 GLU A N 1
ATOM 792 C CA . GLU A 1 98 ? 1.740 5.228 -12.757 1.00 84.69 98 GLU A CA 1
ATOM 793 C C . GLU A 1 98 ? 2.649 6.108 -13.627 1.00 84.69 98 GLU A C 1
ATOM 795 O O . GLU A 1 98 ? 2.408 6.255 -14.825 1.00 84.69 98 GLU A O 1
ATOM 800 N N . TRP A 1 99 ? 3.717 6.658 -13.045 1.00 86.62 99 TRP A N 1
ATOM 801 C CA . TRP A 1 99 ? 4.672 7.485 -13.775 1.00 86.62 99 TRP A CA 1
ATOM 802 C C . TRP A 1 99 ? 5.352 6.709 -14.908 1.00 86.62 99 TRP A C 1
ATOM 804 O O . TRP A 1 99 ? 5.446 7.230 -16.020 1.00 86.62 99 TRP A O 1
ATOM 814 N N . CYS A 1 100 ? 5.757 5.457 -14.665 1.00 84.06 100 CYS A N 1
ATOM 815 C CA . CYS A 1 100 ? 6.353 4.604 -15.696 1.00 84.06 100 CYS A CA 1
ATOM 816 C C . CYS A 1 100 ? 5.407 4.426 -16.889 1.00 84.06 100 CYS A C 1
ATOM 818 O O . CYS A 1 100 ? 5.819 4.600 -18.038 1.00 84.06 100 CYS A O 1
ATOM 820 N N . TYR A 1 101 ? 4.125 4.148 -16.622 1.00 7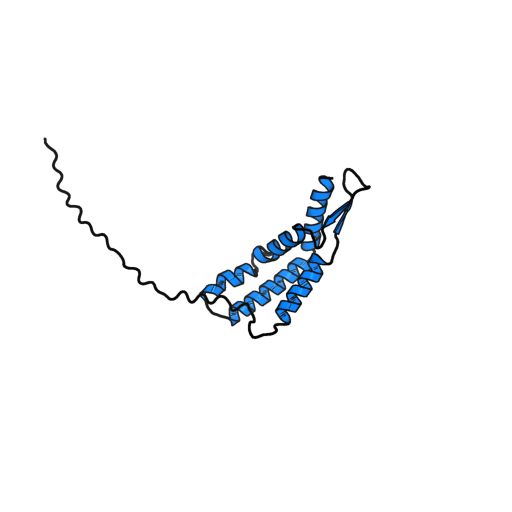9.25 101 TYR A N 1
ATOM 821 C CA . TYR A 1 101 ? 3.108 4.028 -17.669 1.00 79.25 101 TYR A CA 1
ATOM 822 C C . TYR A 1 101 ? 2.872 5.346 -18.416 1.00 79.25 101 TYR A C 1
ATOM 824 O O . TYR A 1 101 ? 2.611 5.325 -19.615 1.00 79.25 101 TYR A O 1
ATOM 832 N N . GLN A 1 102 ? 2.962 6.498 -17.747 1.00 79.69 102 GLN A N 1
ATOM 833 C CA . GLN A 1 102 ? 2.753 7.799 -18.389 1.00 79.69 102 GLN A CA 1
ATOM 834 C C . GLN A 1 102 ? 3.937 8.243 -19.258 1.00 79.69 102 GLN A C 1
ATOM 836 O O . GLN A 1 102 ? 3.719 8.829 -20.314 1.00 79.69 102 GLN A O 1
ATOM 841 N N . GLN A 1 103 ? 5.179 7.999 -18.830 1.00 75.62 103 GLN A N 1
ATOM 842 C CA . GLN A 1 103 ? 6.364 8.492 -19.543 1.00 75.62 103 GLN A CA 1
ATOM 843 C C . GLN A 1 103 ? 6.741 7.656 -20.761 1.00 75.62 103 GLN A C 1
ATOM 845 O O . GLN A 1 103 ? 7.227 8.203 -21.750 1.00 75.62 103 GLN A O 1
ATOM 850 N N . GLU A 1 104 ? 6.551 6.338 -20.697 1.00 70.25 104 GLU A N 1
ATOM 851 C CA . GLU A 1 104 ? 7.085 5.438 -21.726 1.00 70.25 104 GLU A CA 1
ATOM 852 C C . GLU A 1 104 ? 6.034 4.974 -22.748 1.00 70.25 104 GLU A C 1
ATOM 854 O O . GLU A 1 104 ? 6.391 4.382 -23.768 1.00 70.25 104 GLU A O 1
ATOM 859 N N . LYS A 1 105 ? 4.754 5.331 -22.554 1.00 61.16 105 LYS A N 1
ATOM 860 C CA . LYS A 1 105 ? 3.668 5.079 -23.524 1.00 61.16 105 LYS A CA 1
ATOM 861 C C . LYS A 1 105 ? 3.941 5.679 -24.909 1.00 61.16 105 LYS A C 1
ATOM 863 O O . LYS A 1 105 ? 3.511 5.133 -25.925 1.00 61.16 105 LYS A O 1
ATOM 868 N N . ASP A 1 106 ? 4.691 6.780 -24.951 1.00 59.47 106 ASP A N 1
ATOM 869 C CA . ASP A 1 106 ? 4.986 7.521 -26.180 1.00 59.47 106 ASP A CA 1
ATOM 870 C C . ASP A 1 106 ? 6.368 7.196 -26.782 1.00 59.47 106 ASP A C 1
ATOM 872 O O . ASP A 1 106 ? 6.661 7.600 -27.911 1.00 59.47 106 ASP A O 1
ATOM 876 N N . THR A 1 107 ? 7.244 6.491 -26.054 1.00 63.47 107 THR A N 1
ATOM 877 C CA . THR A 1 107 ? 8.657 6.292 -26.440 1.00 63.47 107 THR A CA 1
ATOM 878 C C . THR A 1 107 ? 8.937 4.922 -27.055 1.00 63.47 107 THR A C 1
ATOM 880 O O . THR A 1 107 ? 9.964 4.767 -27.721 1.00 63.47 107 THR A O 1
ATOM 883 N N . CYS A 1 108 ? 8.048 3.938 -26.856 1.00 65.88 108 CYS A N 1
ATOM 884 C CA . CYS A 1 108 ? 8.206 2.553 -27.322 1.00 65.88 108 CYS A CA 1
ATOM 885 C C . CYS A 1 108 ? 9.561 1.926 -26.930 1.00 65.88 108 CYS A C 1
ATOM 887 O O . CYS A 1 108 ? 10.118 1.112 -27.669 1.00 65.88 108 CYS A O 1
ATOM 889 N N . ASN A 1 109 ? 10.133 2.342 -25.794 1.00 73.44 109 ASN A N 1
ATOM 890 C CA . ASN A 1 109 ? 11.416 1.850 -25.303 1.00 73.44 109 ASN A CA 1
ATOM 891 C C . ASN A 1 109 ? 11.204 0.838 -24.171 1.00 73.44 109 ASN A C 1
ATOM 893 O O . ASN A 1 109 ? 11.255 1.179 -22.989 1.00 73.44 109 ASN A O 1
ATOM 897 N N . GLU A 1 110 ? 10.996 -0.422 -24.549 1.00 75.75 110 GLU A N 1
ATOM 898 C CA . GLU A 1 110 ? 10.691 -1.520 -23.623 1.00 75.75 110 GLU A CA 1
ATOM 899 C C . GLU A 1 110 ? 11.730 -1.689 -22.505 1.00 75.75 110 GLU A C 1
ATOM 901 O O . GLU A 1 110 ? 11.365 -1.909 -21.356 1.00 75.75 110 GLU A O 1
ATOM 906 N N . ASN A 1 111 ? 13.027 -1.547 -22.799 1.00 79.50 111 ASN A N 1
ATOM 907 C CA . ASN A 1 111 ? 14.073 -1.722 -21.783 1.00 79.50 111 ASN A CA 1
ATOM 908 C C . ASN A 1 111 ? 14.015 -0.638 -20.705 1.00 79.50 111 ASN A C 1
ATOM 910 O O . ASN A 1 111 ? 14.178 -0.931 -19.522 1.00 79.50 111 ASN A O 1
ATOM 914 N N . ARG A 1 112 ? 13.768 0.611 -21.111 1.00 80.31 112 ARG A N 1
ATOM 915 C CA . ARG A 1 112 ? 13.643 1.733 -20.176 1.00 80.31 112 ARG A CA 1
ATOM 916 C C . ARG A 1 112 ? 12.377 1.612 -19.336 1.00 80.31 112 ARG A C 1
ATOM 918 O O . ARG A 1 112 ? 12.423 1.861 -18.135 1.00 80.31 112 ARG A O 1
ATOM 925 N N . PHE A 1 113 ? 11.280 1.182 -19.951 1.00 80.81 113 PHE A N 1
ATOM 926 C CA . PHE A 1 113 ? 10.039 0.916 -19.238 1.00 80.81 113 PHE A CA 1
ATOM 927 C C . PHE A 1 113 ? 10.206 -0.200 -18.197 1.00 80.81 113 PHE A C 1
ATOM 929 O O . PHE A 1 113 ? 9.890 0.012 -17.029 1.00 80.81 113 PHE A O 1
ATOM 936 N N . ARG A 1 114 ? 10.834 -1.324 -18.572 1.00 79.19 114 ARG A N 1
ATOM 937 C CA . ARG A 1 114 ? 11.140 -2.435 -17.653 1.00 79.19 114 ARG A CA 1
ATOM 938 C C . ARG A 1 114 ? 12.002 -1.996 -16.469 1.00 79.19 114 ARG A C 1
ATOM 940 O O . ARG A 1 114 ? 11.752 -2.398 -15.331 1.00 79.19 114 ARG A O 1
ATOM 947 N N . GLU A 1 115 ? 13.022 -1.175 -16.714 1.00 83.56 115 GLU A N 1
ATOM 948 C CA . GLU A 1 115 ? 13.872 -0.632 -15.651 1.00 83.56 115 GLU A CA 1
ATOM 949 C C . GLU A 1 115 ? 13.085 0.299 -14.716 1.00 83.56 115 GLU A C 1
ATOM 951 O O . GLU A 1 115 ? 13.166 0.142 -13.495 1.00 83.56 115 GLU A O 1
ATOM 956 N N . CYS A 1 116 ? 12.258 1.187 -15.273 1.00 85.44 116 CYS A N 1
ATOM 957 C CA . CYS A 1 116 ? 11.358 2.046 -14.503 1.00 85.44 116 CYS A CA 1
ATOM 958 C C . CYS A 1 116 ? 10.425 1.219 -13.610 1.00 85.44 116 CYS A C 1
ATOM 960 O O . CYS A 1 116 ? 10.377 1.406 -12.395 1.00 85.44 116 CYS A O 1
ATOM 962 N N . MET A 1 117 ? 9.741 0.228 -14.186 1.00 85.75 117 MET A N 1
ATOM 963 C CA . MET A 1 117 ? 8.795 -0.635 -13.479 1.00 85.75 117 MET A CA 1
ATOM 964 C C . MET A 1 117 ? 9.473 -1.445 -12.373 1.00 85.75 117 MET A C 1
ATOM 966 O O . MET A 1 117 ? 8.928 -1.610 -11.279 1.00 85.75 117 MET A O 1
ATOM 970 N N . LYS A 1 118 ? 10.702 -1.917 -12.599 1.00 85.25 118 LYS A N 1
ATOM 971 C CA . LYS A 1 118 ? 11.511 -2.575 -11.565 1.00 85.25 118 LYS A CA 1
ATOM 972 C C . LYS A 1 118 ? 11.859 -1.631 -10.407 1.00 85.25 118 LYS A C 1
ATOM 974 O O . LYS A 1 118 ? 11.756 -2.029 -9.240 1.00 85.25 118 LYS A O 1
ATOM 979 N N . ASN A 1 119 ? 12.256 -0.397 -10.710 1.00 86.62 119 ASN A N 1
ATOM 980 C CA . ASN A 1 119 ? 12.598 0.610 -9.705 1.00 86.62 119 ASN A CA 1
ATOM 981 C C . ASN A 1 119 ? 11.363 1.036 -8.900 1.00 86.62 119 ASN A C 1
ATOM 983 O O . ASN A 1 119 ? 11.415 1.073 -7.668 1.00 86.62 119 ASN A O 1
ATOM 987 N N . ALA A 1 120 ? 10.238 1.268 -9.577 1.00 88.75 120 ALA A N 1
ATOM 988 C CA . ALA A 1 120 ? 8.965 1.615 -8.959 1.00 88.75 120 ALA A CA 1
ATOM 989 C C . ALA A 1 120 ? 8.467 0.508 -8.014 1.00 88.75 120 ALA A C 1
ATOM 991 O O . ALA A 1 120 ? 8.133 0.792 -6.862 1.00 88.75 120 ALA A O 1
ATOM 992 N N . ARG A 1 121 ? 8.504 -0.765 -8.441 1.00 88.31 121 ARG A N 1
ATOM 993 C CA . ARG A 1 121 ? 8.157 -1.924 -7.593 1.00 88.31 121 ARG A CA 1
ATOM 994 C C . ARG A 1 121 ? 9.038 -2.028 -6.352 1.00 88.31 121 ARG A C 1
ATOM 996 O O . ARG A 1 121 ? 8.536 -2.224 -5.246 1.00 88.31 121 ARG A O 1
ATOM 1003 N N . SER A 1 122 ? 10.349 -1.867 -6.527 1.00 88.19 122 SER A N 1
ATOM 1004 C CA . SER A 1 122 ? 11.310 -1.912 -5.418 1.00 88.19 122 SER A CA 1
ATOM 1005 C C . SER A 1 122 ? 11.051 -0.788 -4.411 1.00 88.19 122 SER A C 1
ATOM 1007 O O . SER A 1 122 ? 11.081 -1.011 -3.202 1.00 88.19 122 SER A O 1
ATOM 1009 N N . GLY A 1 123 ? 10.738 0.409 -4.908 1.00 88.38 123 GLY A N 1
ATOM 1010 C CA . GLY A 1 123 ? 10.351 1.549 -4.088 1.00 88.38 123 GLY A CA 1
ATOM 1011 C C . GLY A 1 123 ? 9.041 1.341 -3.332 1.00 88.38 123 GLY A C 1
ATOM 1012 O O . GLY A 1 123 ? 8.981 1.616 -2.140 1.00 88.38 123 GLY A O 1
ATOM 1013 N N . MET A 1 124 ? 8.020 0.794 -3.992 1.00 89.69 124 MET A N 1
ATOM 1014 C CA . MET A 1 124 ? 6.742 0.457 -3.362 1.00 89.69 124 MET A CA 1
ATOM 1015 C C . MET A 1 124 ? 6.914 -0.561 -2.225 1.00 89.69 124 MET A C 1
ATOM 1017 O O . MET A 1 124 ? 6.348 -0.377 -1.149 1.00 89.69 124 MET A O 1
ATOM 1021 N N . LEU A 1 125 ? 7.727 -1.607 -2.421 1.00 90.25 125 LEU A N 1
ATOM 1022 C CA . LEU A 1 125 ? 8.045 -2.564 -1.354 1.00 90.25 125 LEU A CA 1
ATOM 1023 C C . LEU A 1 125 ? 8.771 -1.894 -0.182 1.00 90.25 125 LEU A C 1
ATOM 1025 O O . LEU A 1 125 ? 8.456 -2.183 0.973 1.00 90.25 125 LEU A O 1
ATOM 1029 N N . ALA A 1 126 ? 9.718 -0.994 -0.452 1.00 88.94 126 ALA A N 1
ATOM 1030 C CA . ALA A 1 126 ? 10.402 -0.240 0.595 1.00 88.94 126 ALA A CA 1
ATOM 1031 C C . ALA A 1 126 ? 9.421 0.641 1.386 1.00 88.94 126 ALA A C 1
ATOM 1033 O O . ALA A 1 126 ? 9.419 0.592 2.612 1.00 88.94 126 ALA A O 1
ATOM 1034 N N . ASP A 1 127 ? 8.541 1.376 0.704 1.00 88.81 127 ASP A N 1
ATOM 1035 C CA . ASP A 1 127 ? 7.538 2.236 1.339 1.00 88.81 127 ASP A CA 1
ATOM 1036 C C . ASP A 1 127 ? 6.590 1.398 2.232 1.00 88.81 127 ASP A C 1
ATOM 1038 O O . ASP A 1 127 ? 6.362 1.755 3.390 1.00 88.81 127 ASP A O 1
ATOM 1042 N N . ILE A 1 128 ? 6.131 0.227 1.764 1.00 90.50 128 ILE 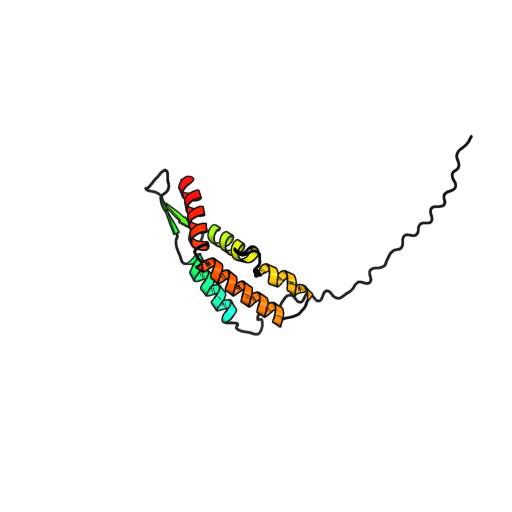A N 1
ATOM 1043 C CA . ILE A 1 128 ? 5.290 -0.701 2.548 1.00 90.50 128 ILE A CA 1
ATOM 1044 C C . ILE A 1 128 ? 6.034 -1.256 3.775 1.00 90.50 128 ILE A C 1
ATOM 1046 O O . ILE A 1 128 ? 5.476 -1.326 4.868 1.00 90.50 128 ILE A O 1
ATOM 1050 N N . THR A 1 129 ? 7.304 -1.634 3.620 1.00 89.62 129 THR A N 1
ATOM 1051 C CA . THR A 1 129 ? 8.097 -2.280 4.685 1.00 89.62 129 THR A CA 1
ATOM 1052 C C . THR A 1 129 ? 8.763 -1.300 5.655 1.00 89.62 129 THR A C 1
ATOM 1054 O O . THR A 1 129 ? 9.198 -1.709 6.730 1.00 89.62 129 THR A O 1
ATOM 1057 N N . SER A 1 130 ? 8.816 -0.007 5.325 1.00 86.94 130 SER A N 1
ATOM 1058 C CA . SER A 1 130 ? 9.469 1.046 6.122 1.00 86.94 130 SER A CA 1
ATOM 1059 C C . SER A 1 130 ? 8.786 1.367 7.460 1.00 86.94 130 SER A C 1
ATOM 1061 O O . SER A 1 130 ? 9.321 2.142 8.253 1.00 86.94 130 SER A O 1
ATOM 1063 N N . GLY A 1 131 ? 7.596 0.810 7.705 1.00 86.12 131 GLY A N 1
ATOM 1064 C CA . GLY A 1 131 ? 6.724 1.153 8.831 1.00 86.12 131 GLY A CA 1
ATOM 1065 C C . GLY A 1 131 ? 5.717 2.265 8.520 1.00 86.12 131 GLY A C 1
ATOM 1066 O O . GLY A 1 131 ? 4.726 2.383 9.237 1.00 86.12 131 GLY A O 1
ATOM 1067 N N . TRP A 1 132 ? 5.896 3.009 7.419 1.00 87.25 132 TRP A N 1
ATOM 1068 C CA . TRP A 1 132 ? 4.925 4.006 6.948 1.00 87.25 132 TRP A CA 1
ATOM 1069 C C . TRP A 1 132 ? 3.528 3.402 6.756 1.00 87.25 132 TRP A C 1
ATOM 1071 O O . TRP A 1 132 ? 2.529 4.008 7.138 1.00 87.25 132 TRP A O 1
ATOM 1081 N N . TRP A 1 133 ? 3.457 2.185 6.209 1.00 91.38 133 TRP A N 1
ATOM 1082 C CA . TRP A 1 133 ? 2.199 1.464 6.013 1.00 91.38 133 TRP A CA 1
ATOM 1083 C C . TRP A 1 133 ? 1.445 1.244 7.326 1.00 91.38 133 TRP A C 1
ATOM 1085 O O . TRP A 1 133 ? 0.293 1.651 7.460 1.00 91.38 133 TRP A O 1
ATOM 1095 N N . ASP A 1 134 ? 2.111 0.643 8.313 1.00 91.81 134 ASP A N 1
ATOM 1096 C CA . ASP A 1 134 ? 1.503 0.358 9.612 1.00 91.81 134 ASP A CA 1
ATOM 1097 C C . ASP A 1 134 ? 1.114 1.657 10.347 1.00 91.81 134 ASP A C 1
ATOM 1099 O O . ASP A 1 134 ? 0.061 1.700 10.980 1.00 91.81 134 ASP A O 1
ATOM 1103 N N . GLU A 1 135 ? 1.892 2.739 10.208 1.00 92.69 135 GLU A N 1
ATOM 1104 C CA . GLU A 1 135 ? 1.540 4.056 10.759 1.00 92.69 135 GLU A CA 1
ATOM 1105 C C . GLU A 1 135 ? 0.245 4.612 10.143 1.00 92.69 135 GLU A C 1
ATOM 1107 O O . GLU A 1 135 ? -0.629 5.101 10.861 1.00 92.69 135 GLU A O 1
ATOM 1112 N N . ARG A 1 136 ? 0.085 4.519 8.817 1.00 93.31 136 ARG A N 1
ATOM 1113 C CA . ARG A 1 136 ? -1.138 4.969 8.133 1.00 93.31 136 ARG A CA 1
ATOM 1114 C C . ARG A 1 136 ? -2.357 4.149 8.526 1.00 93.31 136 ARG A C 1
ATOM 1116 O O . ARG A 1 136 ? -3.423 4.721 8.743 1.00 93.31 136 ARG A O 1
ATOM 1123 N N . ILE A 1 137 ? -2.201 2.835 8.652 1.00 95.31 137 ILE A N 1
ATOM 1124 C CA . ILE A 1 137 ? -3.278 1.959 9.112 1.00 95.31 137 ILE A CA 1
ATOM 1125 C C . ILE A 1 137 ? -3.702 2.315 10.538 1.00 95.31 137 ILE A C 1
ATOM 1127 O O . ILE A 1 137 ? -4.899 2.407 10.809 1.00 95.31 137 ILE A O 1
ATOM 1131 N N . GLU A 1 138 ? -2.746 2.571 11.432 1.00 95.81 138 GLU A N 1
ATOM 1132 C CA . GLU A 1 138 ? -3.045 2.978 12.807 1.00 95.81 138 GLU A CA 1
ATOM 1133 C C . GLU A 1 138 ? -3.801 4.315 12.853 1.00 95.81 138 GLU A C 1
ATOM 1135 O O . GLU A 1 138 ? -4.786 4.434 13.579 1.00 95.81 138 GLU A O 1
ATOM 1140 N N . GLN A 1 139 ? -3.415 5.293 12.024 1.00 96.56 139 GLN A N 1
ATOM 1141 C CA . GLN A 1 139 ? -4.135 6.569 11.899 1.00 96.56 139 GLN A CA 1
ATOM 1142 C C . GLN A 1 139 ? -5.588 6.376 11.435 1.00 96.56 139 GLN A C 1
ATOM 1144 O O . GLN A 1 139 ? -6.493 7.052 11.927 1.00 96.56 139 GLN A O 1
ATOM 1149 N N . GLU A 1 140 ? -5.842 5.468 10.489 1.00 96.81 140 GLU A N 1
ATOM 1150 C CA . GLU A 1 140 ? -7.209 5.169 10.045 1.00 96.81 140 GLU A CA 1
ATOM 1151 C C . GLU A 1 140 ? -8.006 4.399 11.108 1.00 96.81 140 GLU A C 1
ATOM 1153 O O . GLU A 1 140 ? -9.176 4.709 11.345 1.00 96.81 140 GLU A O 1
ATOM 1158 N N . LEU A 1 141 ? -7.375 3.463 11.825 1.00 96.38 141 LEU A N 1
ATOM 1159 C CA . LEU A 1 141 ? -7.991 2.796 12.975 1.00 96.38 141 LEU A CA 1
ATOM 1160 C C . LEU A 1 141 ? -8.363 3.780 14.079 1.00 96.38 141 LEU A C 1
ATOM 1162 O O . LEU A 1 141 ? -9.425 3.627 14.671 1.00 96.38 141 LEU A O 1
ATOM 1166 N N . GLU A 1 142 ? -7.527 4.782 14.353 1.00 96.75 142 GLU A N 1
ATOM 1167 C CA . GLU A 1 142 ? -7.833 5.847 15.314 1.00 96.75 142 GLU A CA 1
ATOM 1168 C C . GLU A 1 142 ? -9.085 6.608 14.914 1.00 96.75 142 GLU A C 1
ATOM 1170 O O . GLU A 1 142 ? -10.037 6.670 15.689 1.00 96.75 142 GLU A O 1
ATOM 1175 N N . LYS A 1 143 ? -9.149 7.085 13.669 1.00 96.19 143 LYS A N 1
ATOM 1176 C CA . LYS A 1 143 ? -10.327 7.797 13.156 1.00 96.19 143 LYS A CA 1
ATOM 1177 C C . LYS A 1 143 ? -11.598 6.950 13.211 1.00 96.19 143 LYS A C 1
ATOM 1179 O O . LYS A 1 143 ? -12.684 7.495 13.400 1.00 96.19 143 LYS A O 1
ATOM 1184 N N . LEU A 1 144 ? -11.497 5.640 12.980 1.00 95.06 144 LEU A N 1
ATOM 1185 C CA . LEU A 1 144 ? -12.632 4.722 13.099 1.00 95.06 144 LEU A CA 1
ATOM 1186 C C . LEU A 1 144 ? -13.023 4.507 14.564 1.00 95.06 144 LEU A C 1
ATOM 1188 O O . LEU A 1 144 ? -14.208 4.554 14.884 1.00 95.06 144 LEU A O 1
ATOM 1192 N N . ALA A 1 145 ? -12.038 4.312 15.440 1.00 95.25 145 ALA A N 1
ATOM 1193 C CA . ALA A 1 145 ? -12.235 4.090 16.866 1.00 95.25 145 ALA A CA 1
ATOM 1194 C C . ALA A 1 145 ? -12.831 5.311 17.577 1.00 95.25 145 ALA A C 1
ATOM 1196 O O . ALA A 1 145 ? -13.594 5.124 18.513 1.00 95.25 145 ALA A O 1
ATOM 1197 N N . GLU A 1 146 ? -12.515 6.531 17.131 1.00 95.56 146 GLU A N 1
ATOM 1198 C CA . GLU A 1 146 ? -13.098 7.789 17.628 1.00 95.56 146 GLU A CA 1
ATOM 1199 C C . GLU A 1 146 ? -14.571 7.969 17.223 1.00 95.56 146 GLU A C 1
ATOM 1201 O O . GLU A 1 146 ? -15.339 8.650 17.905 1.00 95.56 146 GLU A O 1
ATOM 1206 N N . LYS A 1 147 ? -14.972 7.389 16.084 1.00 92.31 147 LYS A N 1
ATOM 1207 C CA . LYS A 1 147 ? -16.349 7.456 15.562 1.00 92.31 147 LYS A CA 1
ATOM 1208 C C . LYS A 1 147 ? -17.268 6.400 16.176 1.00 92.31 147 LYS A C 1
ATOM 1210 O O . LYS A 1 147 ? -18.481 6.466 15.961 1.00 92.31 147 LYS A O 1
ATOM 1215 N N . CYS A 1 148 ? -16.697 5.452 16.913 1.00 86.31 148 CYS A N 1
ATOM 1216 C CA . CYS A 1 148 ? -17.400 4.549 17.808 1.00 86.31 148 CYS A CA 1
ATOM 1217 C C . CYS A 1 148 ? -16.972 4.791 19.275 1.00 86.31 148 CYS A C 1
ATOM 1219 O O . CYS A 1 148 ? -17.488 4.081 20.153 1.00 86.31 148 CYS A O 1
#

pLDDT: mean 75.84, std 19.92, range [38.0, 96.81]

Foldseek 3Di:
DDDDDDDPPDPPPPPPDDPPPPPQPQPQCPVVCPPDPPCPVVVLVVVLCCLQACDKDWDAAPVGNVDIDIDHNPDCLSVVVLVCCQPCNPDNVAQHLVNLSVPCSRVVPSVVSVVNNVRNSVRSVCRSPVCVNVVSVVVVRVVVSDVD

Radius of gyration: 26.58 Å; chains: 1; bounding box: 36×80×72 Å

Sequence (148 aa):
MQNFYLVSLFCLISVSFDLRGVFSRSCDPDDEFENETSPEWDSFMDTVTELTFNKVYEKPCQNNVGQKVAINASSDILWDLRFAVYSERQSKESETIEWCYQQEKDTCNENRFRECMKNARSGMLADITSGWWDERIEQELEKLAEKC